Protein AF-A0A5B0I1W5-F1 (afdb_monomer)

Secondary structure (DSSP, 8-state):
---SHHHHHHHHHHHHHHHHHHHHHSPPSP---PPPHHHHHHTT---PBPPPPPPPPSS--SSHHHHHHHHHHHHH-B-TT-TTBEE-TTGGGSPTTSGGGG-EE-SSPPPTT-EEEEEEEEEEEEEEEGGGTEEEEEEEEEEEEE-TTSPPEEEEEEEEEEEEPPTT--

Sequence (170 aa):
MRRSLPLLVLAAVLAVPLALLVPALLPGPPSQAVLTSADRDALGDPGPVRGPEPAVPATRPSSPGAVARAYLVAAHGAGPGAAGDTTLDGTPYALPGSPAAAGAPVLDPPPPGSGRTAEVEDLDESATDWARGRTALVATVRTTTAGPGTAPEVRRWRTRVVLQLDEAGH

Radius of gyration: 24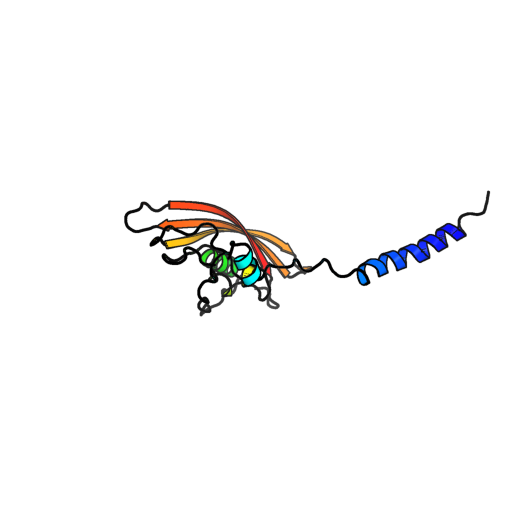.24 Å; Cα contacts (8 Å, |Δi|>4): 262; chains: 1; bounding box: 83×30×48 Å

Solvent-accessible surface area (backbone atoms only — not comparable to full-atom values): 9908 Å² total; per-residue (Å²): 143,87,89,60,66,72,63,53,53,53,51,51,66,51,48,54,57,48,66,64,45,49,71,76,72,47,78,69,80,75,73,77,82,73,77,47,63,67,56,22,47,74,70,74,52,58,69,66,44,83,43,69,85,54,80,76,70,94,66,78,63,80,39,56,71,49,40,53,46,52,28,52,27,34,60,56,34,39,58,38,76,42,59,63,22,23,44,31,55,22,24,83,68,33,58,86,89,38,75,55,41,75,32,46,71,51,87,76,53,53,58,86,64,10,31,27,45,40,43,70,81,42,80,43,85,74,49,73,42,74,95,76,34,32,41,32,33,39,32,34,38,38,35,42,36,40,37,86,98,49,81,69,46,76,48,76,50,77,50,76,48,75,46,70,40,48,100,86,68,59

Foldseek 3Di:
DDDDVVVVVVVVVVVVVVVVCVVVPPDPDPPPPDQDCVSCVVVVRSAAAEDDAADQDPDDDPDPQVLVFQLQQQLFWDALPCPRYFRQRNLNSDDPPDPVVVTGRPPDHAHRQKTKTKGFPDKDFDDADVVQQKTKIKTWMWMWIDHPPDDIDIDIDIDMDMDRQDPVSD

Mean predicted aligned error: 13.19 Å

pLDDT: mean 78.11, std 14.86, range [47.31, 97.75]

Nearest PDB structures (foldseek):
  8rjw-assembly1_E  TM=5.187E-01  e=1.044E-01  Homo sapiens
  8rjw-assembly1_G  TM=5.287E-01  e=1.348E-01  Homo sapiens
  5xbp-assembly1_I  TM=7.388E-01  e=9.739E-01  Diaphorobacter sp. DS2
  8rj3-assembly1_D  TM=5.059E-01  e=7.121E-02  Homo sapiens
  8rj3-assembly1_H  TM=5.227E-01  e=1.531E-01  Homo sapiens

Structure (mmCIF, N/CA/C/O backbone):
data_AF-A0A5B0I1W5-F1
#
_entry.id   AF-A0A5B0I1W5-F1
#
loop_
_atom_site.group_PDB
_atom_site.id
_atom_site.type_symbol
_atom_site.label_atom_id
_atom_site.label_alt_id
_atom_site.label_comp_id
_atom_site.label_asym_id
_atom_site.label_entity_id
_atom_site.label_seq_id
_atom_site.pdbx_PDB_ins_code
_atom_site.Cartn_x
_atom_site.Cartn_y
_atom_site.Cartn_z
_atom_site.occupancy
_atom_site.B_iso_or_equiv
_atom_site.auth_seq_id
_atom_site.auth_comp_id
_atom_site.auth_asym_id
_atom_site.auth_atom_id
_atom_site.pdbx_PDB_model_num
ATOM 1 N N . MET A 1 1 ? 66.882 16.357 -23.243 1.00 47.59 1 MET A N 1
ATOM 2 C CA . MET A 1 1 ? 65.648 16.064 -22.476 1.00 47.59 1 MET A CA 1
ATOM 3 C C . MET A 1 1 ? 64.848 14.975 -23.188 1.00 47.59 1 MET A C 1
ATOM 5 O O . MET A 1 1 ? 63.980 15.283 -23.989 1.00 47.59 1 MET A O 1
ATOM 9 N N . ARG A 1 2 ? 65.189 13.697 -22.995 1.00 52.31 2 ARG A N 1
ATOM 10 C CA . ARG A 1 2 ? 64.449 12.555 -23.567 1.00 52.31 2 ARG A CA 1
ATOM 11 C C . ARG A 1 2 ? 64.697 11.336 -22.684 1.00 52.31 2 ARG A C 1
ATOM 13 O O . ARG A 1 2 ? 65.737 10.714 -22.838 1.00 52.31 2 ARG A O 1
ATOM 20 N N . ARG A 1 3 ? 63.805 11.054 -21.730 1.00 51.09 3 ARG A N 1
ATOM 21 C CA . ARG A 1 3 ? 63.687 9.779 -20.986 1.00 51.09 3 ARG A CA 1
ATOM 22 C C . ARG A 1 3 ? 62.552 9.928 -19.968 1.00 51.09 3 ARG A C 1
ATOM 24 O O . ARG A 1 3 ? 62.792 10.325 -18.839 1.00 51.09 3 ARG A O 1
ATOM 31 N N . SER A 1 4 ? 61.318 9.673 -20.393 1.00 53.50 4 SER A N 1
ATOM 32 C CA . SER A 1 4 ? 60.166 9.572 -19.470 1.00 53.50 4 SER A CA 1
ATOM 33 C C . SER A 1 4 ? 58.880 9.064 -20.131 1.00 53.50 4 SER A C 1
ATOM 35 O O . SER A 1 4 ? 57.977 8.632 -19.428 1.00 53.50 4 SER A O 1
ATOM 37 N N . LEU A 1 5 ? 58.794 9.031 -21.465 1.00 50.34 5 LEU A N 1
ATOM 38 C CA . LEU A 1 5 ? 57.640 8.452 -22.165 1.00 50.34 5 LEU A CA 1
ATOM 39 C C . LEU A 1 5 ? 57.435 6.931 -21.973 1.00 50.34 5 LEU A C 1
ATOM 41 O O . LEU A 1 5 ? 56.295 6.544 -21.735 1.00 50.34 5 LEU A O 1
ATOM 45 N N . PRO A 1 6 ? 58.457 6.048 -22.019 1.00 52.56 6 PRO A N 1
ATOM 46 C CA . PRO A 1 6 ? 58.195 4.604 -21.953 1.00 52.56 6 PRO A CA 1
ATOM 47 C C . PRO A 1 6 ? 57.754 4.137 -20.555 1.00 52.56 6 PRO A C 1
ATOM 49 O O . PRO A 1 6 ? 56.996 3.181 -20.437 1.00 52.56 6 PRO A O 1
ATOM 52 N N . LEU A 1 7 ? 58.177 4.841 -19.500 1.00 51.69 7 LEU A N 1
ATOM 53 C CA . LEU A 1 7 ? 57.819 4.540 -18.108 1.00 51.69 7 LEU A CA 1
ATOM 54 C C . LEU A 1 7 ? 56.365 4.917 -17.786 1.00 51.69 7 LEU A C 1
ATOM 56 O O . LEU A 1 7 ? 55.685 4.173 -17.086 1.00 51.69 7 LEU A O 1
ATOM 60 N N . LEU A 1 8 ? 55.869 6.029 -18.342 1.00 52.81 8 LEU A N 1
ATOM 61 C CA . LEU A 1 8 ? 54.473 6.449 -18.176 1.00 52.81 8 LEU A CA 1
ATOM 62 C C . LEU A 1 8 ? 53.496 5.534 -18.923 1.00 52.81 8 LEU A C 1
ATOM 64 O O . LEU A 1 8 ? 52.436 5.216 -18.392 1.00 52.81 8 LEU A O 1
ATOM 68 N N . VAL A 1 9 ? 53.865 5.064 -20.120 1.00 56.75 9 VAL A N 1
ATOM 69 C CA . VAL A 1 9 ? 53.033 4.121 -20.885 1.00 56.75 9 VAL A CA 1
ATOM 70 C C . VAL A 1 9 ? 52.951 2.770 -20.171 1.00 56.75 9 VAL A C 1
ATOM 72 O O . VAL A 1 9 ? 51.861 2.223 -20.042 1.00 56.75 9 VAL A O 1
ATOM 75 N N . LEU A 1 10 ? 54.063 2.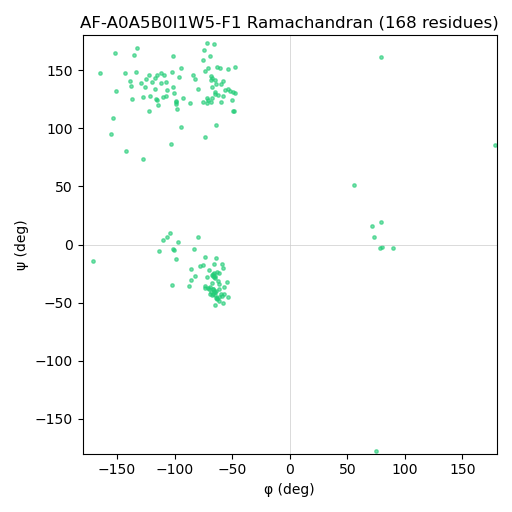263 -19.629 1.00 54.22 10 LEU A N 1
ATOM 76 C CA . LEU A 1 10 ? 54.066 1.009 -18.869 1.00 54.22 10 LEU A CA 1
ATOM 77 C C . LEU A 1 10 ? 53.237 1.112 -17.573 1.00 54.22 10 LEU A C 1
ATOM 79 O O . LEU A 1 10 ? 52.484 0.196 -17.252 1.00 54.22 10 LEU A O 1
ATOM 83 N N . ALA A 1 11 ? 53.327 2.242 -16.859 1.00 56.09 11 ALA A N 1
ATOM 84 C CA . ALA A 1 11 ? 52.529 2.493 -15.660 1.00 56.09 11 ALA A CA 1
ATOM 85 C C . ALA A 1 11 ? 51.023 2.574 -15.970 1.00 56.09 11 ALA A C 1
ATOM 87 O O . ALA A 1 11 ? 50.218 2.008 -15.235 1.00 56.09 11 ALA A O 1
ATOM 88 N N . ALA A 1 12 ? 50.637 3.208 -17.082 1.00 55.72 12 ALA A N 1
ATOM 89 C CA . ALA A 1 12 ? 49.242 3.274 -17.516 1.00 55.72 12 ALA A CA 1
ATOM 90 C C . ALA A 1 12 ? 48.698 1.900 -17.956 1.00 55.72 12 ALA A C 1
ATOM 92 O O . ALA A 1 12 ? 47.580 1.539 -17.593 1.00 55.72 12 ALA A O 1
ATOM 93 N N . VAL A 1 13 ? 49.500 1.105 -18.676 1.00 59.28 13 VAL A N 1
ATOM 94 C CA . VAL A 1 13 ? 49.119 -0.242 -19.142 1.00 59.28 13 VAL A CA 1
ATOM 95 C C . VAL A 1 13 ? 48.966 -1.236 -17.989 1.00 59.28 13 VAL A C 1
ATOM 97 O O . VAL A 1 13 ? 48.183 -2.166 -18.120 1.00 59.28 13 VAL A O 1
ATOM 100 N N . LEU A 1 14 ? 49.649 -1.042 -16.855 1.00 55.44 14 LEU A N 1
ATOM 101 C CA . LEU A 1 14 ? 49.465 -1.855 -15.644 1.00 55.44 14 LEU A CA 1
ATOM 102 C C . LEU A 1 14 ? 48.353 -1.327 -14.726 1.00 55.44 14 LEU A C 1
ATOM 104 O O . LEU A 1 14 ? 47.622 -2.121 -14.139 1.00 55.44 14 LEU A O 1
ATOM 108 N N . ALA A 1 15 ? 48.181 -0.006 -14.619 1.00 58.00 15 ALA A N 1
ATOM 109 C CA . ALA A 1 15 ? 47.175 0.593 -13.742 1.00 58.00 15 ALA A CA 1
ATOM 110 C C . ALA A 1 15 ? 45.737 0.349 -14.224 1.00 58.00 15 ALA A C 1
ATOM 112 O O . ALA A 1 15 ? 44.858 0.117 -13.401 1.00 58.00 15 ALA A O 1
ATOM 113 N N . VAL A 1 16 ? 45.491 0.357 -15.538 1.00 57.75 16 VAL A N 1
ATOM 114 C CA . VAL A 1 16 ? 44.155 0.122 -16.116 1.00 57.75 16 VAL A CA 1
ATOM 115 C C . VAL A 1 16 ? 43.630 -1.301 -15.859 1.00 57.75 16 VAL A C 1
ATOM 117 O O . VAL A 1 16 ? 42.529 -1.421 -15.324 1.00 57.75 16 VAL A O 1
ATOM 120 N N . PRO A 1 17 ? 44.367 -2.391 -16.156 1.00 52.84 17 PRO A N 1
ATOM 121 C CA . PRO A 1 17 ? 43.898 -3.740 -15.852 1.00 52.84 17 PRO A CA 1
ATOM 122 C C . PRO A 1 17 ? 43.822 -3.994 -14.345 1.00 52.84 17 PRO A C 1
ATOM 124 O O . PRO A 1 17 ? 42.901 -4.677 -13.913 1.00 52.84 17 PRO A O 1
ATOM 127 N N . LEU A 1 18 ? 44.711 -3.407 -13.530 1.00 52.12 18 LEU A N 1
ATOM 128 C CA . LEU A 1 18 ? 44.641 -3.538 -12.072 1.00 52.12 18 LEU A CA 1
ATOM 129 C C . LEU A 1 18 ? 43.408 -2.816 -11.499 1.00 52.12 18 LEU A C 1
ATOM 131 O O . LEU A 1 18 ? 42.686 -3.396 -10.696 1.00 52.12 18 LEU A O 1
ATOM 135 N N . ALA A 1 19 ? 43.101 -1.602 -11.964 1.00 58.66 19 ALA A N 1
ATOM 136 C CA . ALA A 1 19 ? 41.896 -0.866 -11.573 1.00 58.66 19 ALA A CA 1
ATOM 137 C C . ALA A 1 19 ? 40.597 -1.550 -12.036 1.00 58.66 19 ALA A C 1
ATOM 139 O O . ALA A 1 19 ? 39.566 -1.390 -11.388 1.00 58.66 19 ALA A O 1
ATOM 140 N N . LEU A 1 20 ? 40.645 -2.332 -13.120 1.00 57.94 20 LEU A N 1
ATOM 141 C CA . LEU A 1 20 ? 39.520 -3.144 -13.598 1.00 57.94 20 LEU A CA 1
ATOM 142 C C . LEU A 1 20 ? 39.382 -4.487 -12.857 1.00 57.94 20 LEU A C 1
ATOM 144 O O . LEU A 1 20 ? 38.272 -5.001 -12.751 1.00 57.94 20 LEU A O 1
ATOM 148 N N . LEU A 1 21 ? 40.472 -5.046 -12.320 1.00 52.25 21 LEU A N 1
ATOM 149 C CA . LEU A 1 21 ? 40.473 -6.304 -11.555 1.00 52.25 21 LEU A CA 1
ATOM 150 C C . LEU A 1 21 ? 40.164 -6.114 -10.063 1.00 52.25 21 LEU A C 1
ATOM 152 O O . LEU A 1 21 ? 39.576 -7.000 -9.446 1.00 52.25 21 LEU A O 1
ATOM 156 N N . VAL A 1 22 ? 40.520 -4.968 -9.478 1.00 53.50 22 VAL A N 1
ATOM 157 C CA . VAL A 1 22 ? 40.290 -4.668 -8.052 1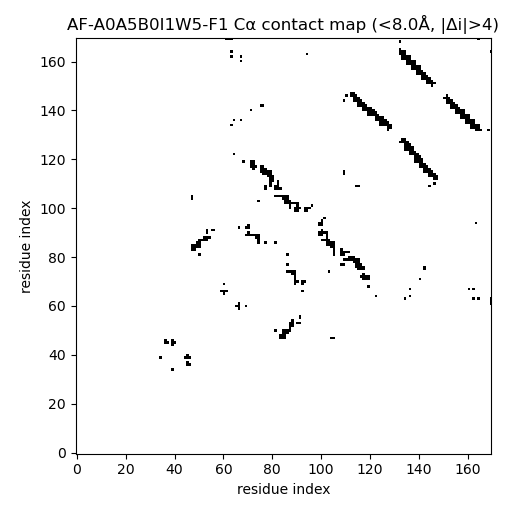.00 53.50 22 VAL A CA 1
ATOM 158 C C . VAL A 1 22 ? 38.807 -4.764 -7.637 1.00 53.50 22 VAL A C 1
ATOM 160 O O . VAL A 1 22 ? 38.546 -5.383 -6.608 1.00 53.50 22 VAL A O 1
ATOM 163 N N . PRO A 1 23 ? 37.812 -4.276 -8.408 1.00 54.34 23 PRO A N 1
ATOM 164 C CA . PRO A 1 23 ? 36.397 -4.423 -8.053 1.00 54.34 23 PRO A CA 1
ATOM 165 C C . PRO A 1 23 ? 35.901 -5.875 -8.062 1.00 54.34 23 PRO A C 1
ATOM 167 O O . PRO A 1 23 ? 34.929 -6.178 -7.382 1.00 54.34 23 PRO A O 1
ATOM 170 N N . ALA A 1 24 ? 36.551 -6.764 -8.823 1.00 56.00 24 ALA A N 1
ATOM 171 C CA . ALA A 1 24 ? 36.159 -8.169 -8.951 1.00 56.00 24 ALA A CA 1
ATOM 172 C C . ALA A 1 24 ? 36.740 -9.065 -7.840 1.00 56.00 24 ALA A C 1
ATOM 174 O O . ALA A 1 24 ? 36.203 -10.141 -7.585 1.00 56.00 24 ALA A O 1
ATOM 175 N N . LEU A 1 25 ? 37.826 -8.633 -7.183 1.00 55.12 25 LEU A N 1
ATOM 176 C CA . LEU A 1 25 ? 38.429 -9.322 -6.032 1.00 55.12 25 LEU A CA 1
ATOM 177 C C . LEU A 1 25 ? 38.019 -8.725 -4.682 1.00 55.12 25 LEU A C 1
ATOM 179 O O . LEU A 1 25 ? 38.277 -9.334 -3.643 1.00 55.12 25 LEU A O 1
ATOM 183 N N . LEU A 1 26 ? 37.405 -7.540 -4.676 1.00 55.59 26 LEU A N 1
ATOM 184 C CA . LEU A 1 26 ? 36.840 -6.977 -3.461 1.00 55.59 26 LEU A CA 1
ATOM 185 C C . LEU A 1 26 ? 35.599 -7.798 -3.081 1.00 55.59 26 LEU A C 1
ATOM 187 O O . LEU A 1 26 ? 34.698 -7.941 -3.912 1.00 55.59 26 LEU A O 1
ATOM 191 N N . PRO A 1 27 ? 35.528 -8.348 -1.853 1.00 53.16 27 PRO A N 1
ATOM 192 C CA . PRO A 1 27 ? 34.288 -8.927 -1.364 1.00 53.16 27 PRO A CA 1
ATOM 193 C C . PRO A 1 27 ? 33.188 -7.881 -1.541 1.00 53.16 27 PRO A C 1
ATOM 195 O O . PRO 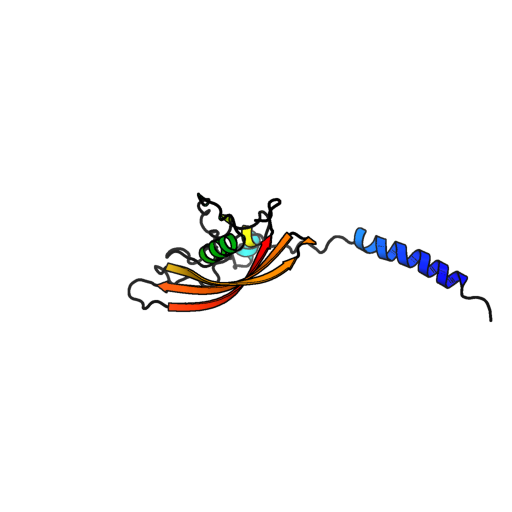A 1 27 ? 33.396 -6.703 -1.233 1.00 53.16 27 PRO A O 1
ATOM 198 N N . GLY A 1 28 ? 32.053 -8.308 -2.104 1.00 50.47 28 GLY A N 1
ATOM 199 C CA . GLY A 1 28 ? 30.896 -7.438 -2.288 1.00 50.47 28 GLY A CA 1
ATOM 200 C C . GLY A 1 28 ? 30.590 -6.677 -0.994 1.00 50.47 28 GLY A C 1
ATOM 201 O O . GLY A 1 28 ? 30.935 -7.172 0.087 1.00 50.47 28 GLY A O 1
ATOM 202 N N . PRO A 1 29 ? 29.984 -5.475 -1.080 1.00 52.72 29 PRO A N 1
ATOM 203 C CA . PRO A 1 29 ? 29.642 -4.706 0.111 1.00 52.72 29 PRO A CA 1
ATOM 204 C C . PRO A 1 29 ? 28.951 -5.652 1.094 1.00 52.72 29 PRO A C 1
ATOM 206 O O . PRO A 1 29 ? 28.085 -6.415 0.649 1.00 52.72 29 PRO A O 1
ATOM 209 N N . PRO A 1 30 ? 29.376 -5.681 2.372 1.00 47.31 30 PRO A N 1
ATOM 210 C CA . PRO A 1 30 ? 28.850 -6.644 3.322 1.00 47.31 30 PRO A CA 1
ATOM 211 C C . PRO A 1 30 ? 27.331 -6.569 3.244 1.00 47.31 30 PRO A C 1
ATOM 213 O O . PRO A 1 30 ? 26.766 -5.477 3.357 1.00 47.31 30 PRO A O 1
ATOM 216 N N . SER A 1 31 ? 26.680 -7.707 2.979 1.00 52.22 31 SER A N 1
ATOM 217 C CA . SER A 1 31 ? 25.232 -7.816 3.122 1.00 52.22 31 SER A CA 1
ATOM 218 C C . SER A 1 31 ? 24.922 -7.234 4.488 1.00 52.22 31 SER A C 1
ATOM 220 O O . SER A 1 31 ? 25.457 -7.750 5.473 1.00 52.22 31 SER A O 1
ATOM 222 N N . GLN A 1 32 ? 24.192 -6.114 4.544 1.00 48.56 32 GLN A N 1
ATOM 223 C CA . GLN A 1 32 ? 23.871 -5.484 5.819 1.00 48.56 32 GLN A CA 1
ATOM 224 C C . GLN A 1 32 ? 23.326 -6.586 6.719 1.00 48.56 32 GLN A C 1
ATOM 226 O O . GLN A 1 32 ? 22.331 -7.219 6.369 1.00 48.56 32 GLN A O 1
ATOM 231 N N . ALA A 1 33 ? 24.053 -6.897 7.793 1.00 50.28 33 ALA A N 1
ATOM 232 C CA . ALA A 1 33 ? 23.666 -7.957 8.700 1.00 50.28 33 ALA A CA 1
ATOM 233 C C . ALA A 1 33 ? 22.343 -7.520 9.328 1.00 50.28 33 ALA A C 1
ATOM 235 O O . ALA A 1 33 ? 22.305 -6.609 10.153 1.00 50.28 33 ALA A O 1
ATOM 236 N N . VAL A 1 34 ? 21.247 -8.100 8.847 1.00 65.50 34 VAL A N 1
ATOM 237 C CA . VAL A 1 34 ? 19.926 -7.875 9.418 1.00 65.50 34 VAL A CA 1
ATOM 238 C C . VAL A 1 34 ? 19.888 -8.681 10.707 1.00 65.50 34 VAL A C 1
ATOM 240 O O . VAL A 1 34 ? 20.132 -9.887 10.681 1.00 65.50 34 VAL A O 1
ATOM 243 N N . LEU A 1 35 ? 19.623 -8.009 11.827 1.00 73.12 35 LEU A N 1
ATOM 244 C CA . LEU A 1 35 ? 19.472 -8.664 13.124 1.00 73.12 35 LEU A CA 1
ATOM 245 C C . LEU A 1 35 ? 18.386 -9.738 13.032 1.00 73.12 35 LEU A C 1
ATOM 247 O O . LEU A 1 35 ? 17.297 -9.487 12.501 1.00 73.12 35 LEU A O 1
ATOM 251 N N . THR A 1 36 ? 18.676 -10.930 13.548 1.00 72.88 36 THR A N 1
ATOM 252 C CA . THR A 1 36 ? 17.656 -11.972 13.664 1.00 72.88 36 THR A CA 1
ATOM 253 C C 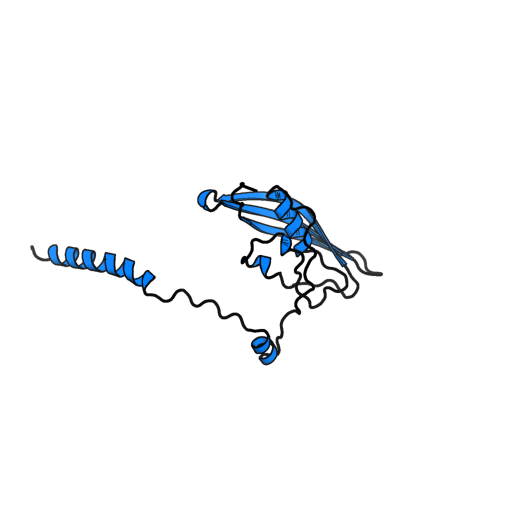. THR A 1 36 ? 16.633 -11.580 14.732 1.00 72.88 36 THR A C 1
ATOM 255 O O . THR A 1 36 ? 16.899 -10.722 15.576 1.00 72.88 36 THR A O 1
ATOM 258 N N . SER A 1 37 ? 15.455 -12.212 14.739 1.00 68.06 37 SER A N 1
ATOM 259 C CA . SER A 1 37 ? 14.483 -11.995 15.820 1.00 68.06 37 SER A CA 1
ATOM 260 C C . SER A 1 37 ? 15.077 -12.311 17.197 1.00 68.06 37 SER A C 1
ATOM 262 O O . SER A 1 37 ? 14.837 -11.566 18.133 1.00 68.06 37 SER A O 1
ATOM 264 N N . ALA A 1 38 ? 15.927 -13.338 17.302 1.00 73.25 38 ALA A N 1
ATOM 265 C CA . ALA A 1 38 ? 16.606 -13.675 18.552 1.00 73.25 38 ALA A CA 1
ATOM 266 C C . ALA A 1 38 ? 17.609 -12.592 18.994 1.00 73.25 38 ALA A C 1
ATOM 268 O O . ALA A 1 38 ? 17.693 -12.290 20.182 1.00 73.25 38 ALA A O 1
ATOM 269 N N . ASP A 1 39 ? 18.339 -11.978 18.056 1.00 80.56 39 ASP A N 1
ATOM 270 C CA . ASP A 1 39 ? 19.250 -10.865 18.370 1.00 80.56 39 ASP A CA 1
ATOM 271 C C . ASP A 1 39 ? 18.474 -9.626 18.832 1.00 80.56 39 ASP A C 1
ATOM 273 O O . ASP A 1 39 ? 18.884 -8.935 19.760 1.00 80.56 39 ASP A O 1
ATOM 277 N N . ARG A 1 40 ? 17.325 -9.365 18.206 1.00 76.19 40 ARG A N 1
ATOM 278 C CA . ARG A 1 40 ? 16.393 -8.296 18.584 1.00 76.19 40 ARG A CA 1
ATOM 279 C C . ARG A 1 40 ? 15.798 -8.507 19.976 1.00 76.19 40 ARG A C 1
ATOM 281 O O . ARG A 1 40 ? 15.833 -7.595 20.801 1.00 76.19 40 ARG A O 1
ATOM 288 N N . ASP A 1 41 ? 15.354 -9.725 20.269 1.00 81.06 41 ASP A N 1
ATOM 289 C CA . ASP A 1 41 ? 14.866 -10.117 21.593 1.00 81.06 41 ASP A CA 1
ATOM 290 C C . ASP A 1 41 ? 15.961 -9.947 22.658 1.00 81.06 41 ASP A C 1
ATOM 292 O O . ASP A 1 41 ? 15.708 -9.406 23.735 1.00 81.06 41 ASP A O 1
ATOM 296 N N . ALA A 1 42 ? 17.201 -10.342 22.347 1.00 84.25 42 ALA A N 1
ATOM 297 C CA . ALA A 1 42 ? 18.350 -10.189 23.240 1.00 84.25 42 ALA A CA 1
ATOM 298 C C . ALA A 1 42 ? 18.723 -8.717 23.504 1.00 84.25 42 ALA A C 1
ATOM 300 O O . ALA A 1 42 ? 19.249 -8.398 24.571 1.00 84.25 42 ALA A O 1
ATOM 301 N N . LEU A 1 43 ? 18.432 -7.820 22.558 1.00 85.06 43 LEU A N 1
ATOM 302 C CA . LEU A 1 43 ? 18.590 -6.370 22.704 1.00 85.06 43 LEU A CA 1
ATOM 303 C C . LEU A 1 43 ? 17.403 -5.703 23.422 1.00 85.06 43 LEU A C 1
ATOM 305 O O . LEU A 1 43 ? 17.457 -4.502 23.688 1.00 85.06 43 LEU A O 1
ATOM 309 N N . GLY A 1 44 ? 16.348 -6.457 23.755 1.00 80.75 44 GLY A N 1
ATOM 310 C CA . GLY A 1 44 ? 15.123 -5.922 24.350 1.00 80.75 44 GLY A CA 1
ATOM 311 C C . GLY A 1 44 ? 14.264 -5.110 23.376 1.00 80.75 44 GLY A C 1
ATOM 312 O O . GLY A 1 44 ? 13.376 -4.382 23.818 1.00 80.75 44 GLY A O 1
ATOM 313 N N . ASP A 1 45 ? 14.517 -5.231 22.072 1.00 75.44 45 ASP A N 1
ATOM 314 C CA . ASP A 1 45 ? 13.767 -4.578 20.999 1.00 75.44 45 ASP A CA 1
ATOM 315 C C . ASP A 1 45 ? 13.321 -5.637 19.977 1.00 75.44 45 ASP A C 1
ATOM 317 O O . ASP A 1 45 ? 13.905 -5.735 18.895 1.00 75.44 45 ASP A O 1
ATOM 321 N N . PRO A 1 46 ? 12.315 -6.471 20.320 1.00 71.31 46 PRO A N 1
ATOM 322 C CA . PRO A 1 46 ? 11.875 -7.603 19.494 1.00 71.31 46 PRO A CA 1
ATOM 323 C C . PRO A 1 46 ? 11.427 -7.185 18.078 1.00 71.31 46 PRO A C 1
ATOM 325 O O . PRO A 1 46 ? 11.432 -7.995 17.142 1.00 71.31 46 PRO A O 1
ATOM 328 N N . GLY A 1 47 ? 11.095 -5.903 17.891 1.00 72.12 47 GLY A N 1
ATOM 329 C CA . GLY A 1 47 ? 10.459 -5.376 16.693 1.00 72.12 47 GLY A CA 1
ATOM 330 C C . GLY A 1 47 ? 8.967 -5.735 16.610 1.00 72.12 47 GLY A C 1
ATOM 331 O O . GLY A 1 47 ? 8.409 -6.341 17.526 1.00 72.12 47 GLY A O 1
ATOM 332 N N . PRO A 1 48 ? 8.290 -5.338 15.519 1.00 72.56 48 PRO A N 1
ATOM 333 C CA . PRO A 1 48 ? 6.882 -5.658 15.309 1.00 72.56 48 PRO A CA 1
ATOM 334 C C . PRO A 1 48 ? 6.670 -7.158 15.072 1.00 72.56 48 PRO A C 1
ATOM 336 O O . PRO A 1 48 ? 7.483 -7.824 14.421 1.00 72.56 48 PRO A O 1
ATOM 339 N N . VAL A 1 49 ? 5.543 -7.675 15.563 1.00 77.31 49 VAL A N 1
ATOM 340 C CA . VAL A 1 49 ? 5.113 -9.060 15.338 1.00 77.31 49 VAL A CA 1
ATOM 341 C C . VAL A 1 49 ? 4.740 -9.227 13.865 1.00 77.31 49 VAL A C 1
ATOM 343 O O . VAL A 1 49 ? 4.176 -8.330 13.245 1.00 77.31 49 VAL A O 1
ATOM 346 N N . ARG A 1 50 ? 5.074 -10.366 13.253 1.00 79.88 50 ARG A N 1
ATOM 347 C CA . ARG A 1 50 ? 4.676 -10.618 11.863 1.00 79.88 50 ARG A CA 1
ATOM 348 C C . ARG A 1 50 ? 3.155 -10.787 11.792 1.00 79.88 50 ARG A C 1
ATOM 350 O O . ARG A 1 50 ? 2.628 -11.698 12.426 1.00 79.88 50 ARG A O 1
ATOM 357 N N . GLY A 1 51 ? 2.484 -9.960 10.991 1.00 76.88 51 GLY A N 1
ATOM 358 C CA . GLY A 1 51 ? 1.046 -10.079 10.747 1.00 76.88 51 GLY A CA 1
ATOM 359 C C . GLY A 1 51 ? 0.652 -11.366 10.000 1.00 76.88 51 GLY A C 1
ATOM 360 O O . GLY A 1 51 ? 1.519 -12.119 9.537 1.00 76.88 51 GLY A O 1
ATOM 361 N N . PRO A 1 52 ? -0.658 -11.642 9.872 1.00 81.94 52 PRO A N 1
ATOM 362 C CA . PRO A 1 52 ? -1.159 -12.818 9.168 1.00 81.94 52 PRO A CA 1
ATOM 363 C C . PRO A 1 52 ? -0.789 -12.793 7.681 1.00 81.94 52 PRO A C 1
ATOM 365 O O . PRO A 1 52 ? -0.640 -11.731 7.078 1.00 81.94 52 PRO A O 1
ATOM 368 N N . GLU A 1 53 ? -0.670 -13.978 7.079 1.00 83.56 53 GLU A N 1
ATOM 369 C CA . GLU A 1 53 ? -0.451 -14.086 5.637 1.00 83.56 53 GLU A CA 1
ATOM 370 C C . GLU A 1 53 ? -1.677 -13.536 4.886 1.00 83.56 53 GLU A C 1
ATOM 372 O O . GLU A 1 53 ? -2.807 -13.937 5.194 1.00 83.56 53 GLU A O 1
ATOM 377 N N . PRO A 1 54 ? -1.490 -12.626 3.917 1.00 84.06 54 PRO A N 1
ATOM 378 C CA . PRO A 1 54 ? -2.595 -12.017 3.201 1.00 84.06 54 PRO A CA 1
ATOM 379 C C . PRO A 1 54 ? -3.254 -13.026 2.263 1.00 84.06 54 PRO A C 1
ATOM 381 O O . PRO A 1 54 ? -2.620 -13.935 1.720 1.00 84.06 54 PRO A O 1
ATOM 384 N N . ALA A 1 55 ? -4.544 -12.829 2.010 1.00 84.00 55 ALA A N 1
ATOM 385 C CA . ALA A 1 55 ? -5.223 -13.574 0.963 1.00 84.00 55 ALA A CA 1
ATOM 386 C C . ALA A 1 55 ? -4.621 -13.226 -0.406 1.00 84.00 55 ALA A C 1
ATOM 388 O O . ALA A 1 55 ? -4.380 -12.059 -0.722 1.00 84.00 55 ALA A O 1
ATOM 389 N N . VAL A 1 56 ? -4.428 -14.240 -1.251 1.00 81.06 56 VAL A N 1
ATOM 390 C CA . VAL A 1 56 ? -4.011 -14.013 -2.636 1.00 81.06 56 VAL A CA 1
ATOM 391 C C . VAL A 1 56 ? -5.162 -13.326 -3.385 1.00 81.06 56 VAL A C 1
ATOM 393 O O . VAL A 1 56 ? -6.279 -13.854 -3.380 1.00 81.06 56 VAL A O 1
ATOM 396 N N . PRO A 1 57 ? -4.929 -12.176 -4.045 1.00 78.94 57 PRO A N 1
ATOM 397 C CA . PRO A 1 57 ? -5.955 -11.507 -4.831 1.00 78.94 57 PRO A CA 1
ATOM 398 C C . PRO A 1 57 ? -6.498 -12.436 -5.921 1.00 78.94 57 PRO A C 1
ATOM 400 O O . PRO A 1 57 ? -5.735 -12.976 -6.722 1.00 78.94 57 PRO A O 1
ATOM 403 N N . ALA A 1 58 ? -7.824 -12.584 -5.984 1.00 79.81 58 ALA A N 1
ATOM 404 C CA . ALA A 1 58 ? -8.489 -13.416 -6.993 1.00 79.81 58 ALA A CA 1
ATOM 405 C C . ALA A 1 58 ? -8.268 -12.903 -8.427 1.00 79.81 58 ALA A C 1
ATOM 407 O O . ALA A 1 58 ? -8.375 -13.652 -9.396 1.00 79.81 58 ALA A O 1
ATOM 408 N N . THR A 1 59 ? -7.964 -11.615 -8.575 1.00 79.75 59 THR A N 1
ATOM 409 C CA . THR A 1 59 ? -7.640 -10.988 -9.854 1.00 79.75 59 THR A CA 1
ATOM 410 C C . THR A 1 59 ? -6.448 -10.073 -9.651 1.00 79.75 59 THR A C 1
ATOM 412 O O . THR A 1 59 ? -6.483 -9.189 -8.794 1.00 79.75 59 THR A O 1
ATOM 415 N N . ARG A 1 60 ? -5.389 -10.274 -10.441 1.00 78.50 60 ARG A N 1
ATOM 416 C CA . ARG A 1 60 ? -4.297 -9.304 -10.496 1.00 78.50 60 ARG A CA 1
ATOM 417 C C . ARG A 1 60 ? -4.694 -8.137 -11.394 1.00 78.50 60 ARG A C 1
ATOM 419 O O . ARG A 1 60 ? -5.191 -8.377 -12.496 1.00 78.50 60 ARG A O 1
ATOM 426 N N . PRO A 1 61 ? -4.460 -6.893 -10.955 1.00 83.25 61 PRO A N 1
ATOM 427 C CA . PRO A 1 61 ? -4.574 -5.747 -11.837 1.00 83.25 61 PRO A CA 1
ATOM 428 C C . PRO A 1 61 ? -3.635 -5.902 -13.039 1.00 83.25 61 PRO A C 1
ATOM 430 O O . PRO A 1 61 ? -2.513 -6.376 -12.886 1.00 83.25 61 PRO A O 1
ATOM 433 N N . SER A 1 62 ? -4.100 -5.501 -14.221 1.00 80.94 62 SER A N 1
ATOM 434 C CA . SER A 1 62 ? -3.384 -5.687 -15.490 1.00 80.94 62 SER A CA 1
ATOM 435 C C . SER A 1 62 ? -2.726 -4.412 -16.018 1.00 80.94 62 SER A C 1
ATOM 437 O O . SER A 1 62 ? -2.339 -4.367 -17.178 1.00 80.94 62 SER A O 1
ATOM 439 N N . SER A 1 63 ? -2.677 -3.337 -15.231 1.00 86.31 63 SER A N 1
ATOM 440 C CA . SER A 1 63 ? -1.992 -2.105 -15.625 1.00 86.31 63 SER A CA 1
ATOM 441 C C . SER A 1 63 ? -1.111 -1.589 -14.491 1.00 86.31 63 SER A C 1
ATOM 443 O O . SER A 1 63 ? -1.507 -1.723 -13.324 1.00 86.31 63 SER A O 1
ATOM 445 N N . PRO A 1 64 ? 0.016 -0.919 -14.804 1.00 84.81 64 PRO A N 1
ATOM 446 C CA . PRO A 1 64 ? 0.931 -0.408 -13.787 1.00 84.81 64 PRO A CA 1
ATOM 447 C C . PRO A 1 64 ? 0.212 0.477 -12.761 1.00 84.81 64 PRO A C 1
ATOM 449 O O . PRO A 1 64 ? 0.340 0.306 -11.549 1.00 84.81 64 PRO A O 1
ATOM 452 N N . GLY A 1 65 ? -0.644 1.386 -13.238 1.00 90.12 65 GLY A N 1
ATOM 453 C CA . GLY A 1 65 ? -1.418 2.270 -12.368 1.00 90.12 65 GLY A CA 1
ATOM 454 C C . GLY A 1 65 ? -2.366 1.515 -11.431 1.00 90.12 65 GLY A C 1
ATOM 455 O O . GLY A 1 65 ? -2.510 1.885 -10.266 1.00 90.12 65 GLY A O 1
ATOM 456 N N . ALA A 1 66 ? -2.988 0.433 -11.900 1.00 91.25 66 ALA A N 1
ATOM 457 C CA . ALA A 1 66 ? -3.886 -0.365 -11.076 1.00 91.25 66 ALA A CA 1
ATOM 458 C C . ALA A 1 66 ? -3.124 -1.214 -10.041 1.00 91.25 66 ALA A C 1
ATOM 460 O O . ALA A 1 66 ? -3.582 -1.324 -8.903 1.00 91.25 66 ALA A O 1
ATOM 461 N N . VAL A 1 67 ? -1.938 -1.733 -10.385 1.00 90.31 67 VAL A N 1
ATOM 462 C CA . VAL A 1 67 ? -1.040 -2.415 -9.434 1.00 90.31 67 VAL A CA 1
ATOM 463 C C . VAL A 1 67 ? -0.570 -1.446 -8.350 1.00 90.31 67 VAL A C 1
ATOM 465 O O . VAL A 1 67 ? -0.679 -1.762 -7.166 1.00 90.31 67 VAL A O 1
ATOM 468 N N . ALA A 1 68 ? -0.132 -0.237 -8.721 1.00 91.88 68 ALA A N 1
ATOM 469 C CA . ALA A 1 68 ? 0.272 0.789 -7.757 1.00 91.88 68 ALA A CA 1
ATOM 470 C C . ALA A 1 68 ? -0.868 1.162 -6.799 1.00 91.88 68 ALA A C 1
ATOM 472 O O . ALA A 1 68 ? -0.647 1.255 -5.592 1.00 91.88 68 ALA A O 1
ATOM 473 N N . ARG A 1 69 ? -2.093 1.343 -7.314 1.00 94.19 69 ARG A N 1
ATOM 474 C CA . ARG A 1 69 ? -3.272 1.624 -6.479 1.00 94.19 69 ARG A CA 1
ATOM 475 C C . ARG A 1 69 ? -3.555 0.485 -5.508 1.00 94.19 69 ARG A C 1
ATOM 477 O O . ARG A 1 69 ? -3.715 0.744 -4.320 1.00 94.19 69 ARG A O 1
ATOM 484 N N . ALA A 1 70 ? -3.581 -0.753 -5.997 1.00 92.50 70 ALA A N 1
ATOM 485 C CA . ALA A 1 70 ? -3.852 -1.923 -5.168 1.00 92.50 70 ALA A CA 1
ATOM 486 C C . ALA A 1 70 ? -2.792 -2.100 -4.070 1.00 92.50 70 ALA A C 1
ATOM 488 O O . ALA A 1 70 ? -3.145 -2.263 -2.902 1.00 92.50 70 ALA A O 1
ATOM 489 N N . TYR A 1 71 ? -1.510 -1.963 -4.424 1.00 90.81 71 TYR A N 1
ATOM 490 C CA . TYR A 1 71 ? -0.404 -1.995 -3.472 1.00 90.81 71 TYR A CA 1
ATOM 491 C C . TYR A 1 71 ? -0.548 -0.915 -2.395 1.00 90.81 71 TYR A C 1
ATOM 493 O O . TYR A 1 71 ? -0.474 -1.228 -1.214 1.00 90.81 71 TYR A O 1
ATOM 501 N N . LEU A 1 72 ? -0.783 0.347 -2.776 1.00 92.12 72 LEU A N 1
ATOM 502 C CA . LEU A 1 72 ? -0.872 1.460 -1.824 1.00 92.12 72 LEU A CA 1
ATOM 503 C C . LEU A 1 72 ? -2.075 1.342 -0.887 1.00 92.12 72 LEU A C 1
ATOM 505 O O . LEU A 1 72 ? -1.950 1.632 0.300 1.00 92.12 72 LEU A O 1
ATOM 509 N N . VAL A 1 73 ? -3.228 0.911 -1.403 1.00 92.38 73 VAL A N 1
ATOM 510 C CA . VAL A 1 73 ? -4.419 0.680 -0.576 1.00 92.38 73 VAL A CA 1
ATOM 511 C C . VAL A 1 73 ? -4.153 -0.429 0.436 1.00 92.38 73 VAL A C 1
ATOM 513 O O . VAL A 1 73 ? -4.437 -0.254 1.61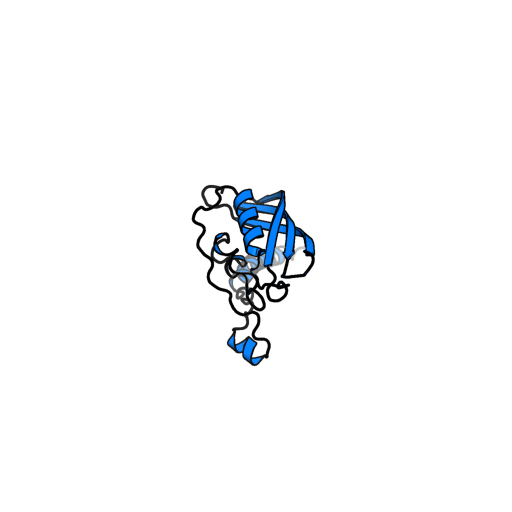8 1.00 92.38 73 VAL A O 1
ATOM 516 N N . ALA A 1 74 ? -3.565 -1.539 -0.005 1.00 89.75 74 ALA A N 1
ATOM 517 C CA . ALA A 1 74 ? -3.285 -2.672 0.863 1.00 89.75 74 ALA A CA 1
ATOM 518 C C . ALA A 1 74 ? -2.177 -2.362 1.888 1.00 89.75 74 ALA A C 1
ATOM 520 O O . ALA A 1 74 ? -2.329 -2.642 3.070 1.00 89.75 74 ALA A O 1
ATOM 521 N N . ALA A 1 75 ? -1.098 -1.696 1.471 1.00 88.00 75 ALA A N 1
ATOM 522 C CA . ALA A 1 75 ? 0.032 -1.355 2.335 1.00 88.00 75 ALA A CA 1
ATOM 523 C C . ALA A 1 75 ? -0.288 -0.278 3.389 1.00 88.00 75 ALA A C 1
ATOM 525 O O . ALA A 1 75 ? 0.428 -0.163 4.384 1.00 88.00 75 ALA A O 1
ATOM 526 N N . HIS A 1 76 ? -1.324 0.539 3.174 1.00 88.12 76 HIS A N 1
ATOM 527 C CA . HIS A 1 76 ? -1.705 1.621 4.093 1.00 88.12 76 HIS A CA 1
ATOM 528 C C . HIS A 1 76 ? -3.058 1.410 4.784 1.00 88.12 76 HIS A C 1
ATOM 530 O O . HIS A 1 76 ? -3.424 2.201 5.661 1.00 88.12 76 HIS A O 1
ATOM 536 N N . GLY A 1 77 ? -3.787 0.357 4.418 1.00 87.56 77 GLY A N 1
ATOM 537 C CA . GLY A 1 77 ? -4.926 -0.140 5.174 1.00 87.56 77 GLY A CA 1
ATOM 538 C C . GLY A 1 77 ? -4.471 -0.855 6.446 1.00 87.56 77 GLY A C 1
ATOM 539 O O . GLY A 1 77 ? -3.389 -1.434 6.500 1.00 87.56 77 GLY A O 1
ATOM 540 N N . ALA A 1 78 ? -5.294 -0.791 7.489 1.00 87.62 78 ALA A N 1
ATOM 541 C CA . ALA A 1 78 ? -5.064 -1.545 8.714 1.00 87.62 78 ALA A CA 1
ATOM 542 C C . ALA A 1 78 ? -6.394 -1.875 9.394 1.00 87.62 78 ALA A C 1
ATOM 544 O O . ALA A 1 78 ? -7.250 -1.006 9.575 1.00 87.62 78 ALA A O 1
ATOM 545 N N . GLY A 1 79 ? -6.572 -3.134 9.785 1.00 83.62 79 GLY A N 1
ATOM 546 C CA . GLY A 1 79 ? -7.723 -3.554 10.578 1.00 83.62 79 GLY A CA 1
ATOM 547 C C . GLY A 1 79 ? -7.630 -3.108 12.047 1.00 83.62 79 GLY A C 1
ATOM 548 O O . GLY A 1 79 ? -6.554 -2.743 12.519 1.00 83.62 79 GLY A O 1
ATOM 549 N N . PRO A 1 80 ? -8.733 -3.215 12.810 1.00 77.81 80 PRO A N 1
ATOM 550 C CA . PRO A 1 80 ? -8.797 -2.843 14.231 1.00 77.81 80 PRO A CA 1
ATOM 551 C C . PRO A 1 80 ? -7.909 -3.665 15.175 1.00 77.81 80 PRO A C 1
ATOM 553 O O . PRO A 1 80 ? -7.751 -3.288 16.337 1.00 77.81 80 PRO A O 1
ATOM 556 N N . GLY A 1 81 ? -7.344 -4.772 14.687 1.00 74.94 81 GLY A N 1
ATOM 557 C CA . GLY A 1 81 ? -6.404 -5.630 15.410 1.00 74.94 81 GLY A CA 1
ATOM 558 C C . GLY A 1 81 ? -4.950 -5.519 14.944 1.00 74.94 81 GLY A C 1
ATOM 559 O O . GLY A 1 81 ? -4.139 -6.294 15.415 1.00 74.94 81 GLY A O 1
ATOM 560 N N . ALA A 1 82 ? -4.608 -4.593 14.042 1.00 75.69 82 ALA A N 1
ATOM 561 C CA . ALA A 1 82 ? -3.268 -4.512 13.440 1.00 75.69 82 ALA A CA 1
ATOM 562 C C . ALA A 1 82 ? -2.204 -3.833 14.334 1.00 75.69 82 ALA A C 1
ATOM 564 O O . ALA A 1 82 ? -1.101 -3.528 13.878 1.00 75.69 82 ALA A O 1
ATOM 565 N N . ALA A 1 83 ? -2.540 -3.510 15.586 1.00 72.50 83 ALA A N 1
ATOM 566 C CA . ALA A 1 83 ? -1.636 -2.814 16.492 1.00 72.50 83 ALA A CA 1
ATOM 567 C C . ALA A 1 83 ? -0.504 -3.741 16.958 1.00 72.50 83 ALA A C 1
ATOM 569 O O . ALA A 1 83 ? -0.762 -4.768 17.575 1.00 72.50 83 ALA A O 1
ATOM 570 N N . GLY A 1 84 ? 0.745 -3.338 16.703 1.00 67.19 84 GLY A N 1
ATOM 571 C CA . GLY A 1 84 ? 1.938 -4.125 17.044 1.00 67.19 84 GLY A CA 1
ATOM 572 C C . GLY A 1 84 ? 2.393 -5.100 15.953 1.00 67.19 84 GLY A C 1
ATOM 573 O O . GLY A 1 84 ? 3.454 -5.707 16.108 1.00 67.19 84 GLY A O 1
ATOM 574 N N . ASP A 1 85 ? 1.652 -5.189 14.844 1.00 76.12 85 ASP A N 1
ATOM 575 C CA . ASP A 1 85 ? 1.930 -6.116 13.749 1.00 76.12 85 ASP A CA 1
ATOM 576 C C . ASP A 1 85 ? 2.629 -5.441 12.551 1.00 76.12 85 ASP A C 1
ATOM 578 O O . ASP A 1 85 ? 2.602 -4.221 12.361 1.00 76.12 85 ASP A O 1
ATOM 582 N N . THR A 1 86 ? 3.244 -6.246 11.686 1.00 74.75 86 THR A N 1
ATOM 583 C CA . THR A 1 86 ? 3.588 -5.859 10.313 1.00 74.75 86 THR A CA 1
ATOM 584 C C . THR A 1 86 ? 2.379 -6.034 9.395 1.00 74.75 86 THR A C 1
ATOM 586 O O . THR A 1 86 ? 1.642 -7.012 9.504 1.00 74.75 86 THR A O 1
ATOM 589 N N . THR A 1 87 ? 2.189 -5.121 8.438 1.00 80.62 87 THR A N 1
ATOM 590 C CA . THR A 1 87 ? 1.204 -5.314 7.368 1.00 80.62 87 THR A CA 1
ATOM 591 C C . THR A 1 87 ? 1.846 -6.085 6.224 1.00 80.62 87 THR A C 1
ATOM 593 O O . THR A 1 87 ? 2.866 -5.679 5.651 1.00 80.62 87 THR A O 1
ATOM 596 N N . LEU A 1 88 ? 1.248 -7.231 5.913 1.00 83.50 88 LEU A N 1
ATOM 597 C CA . LEU A 1 88 ? 1.622 -8.057 4.773 1.00 83.50 88 LEU A CA 1
ATOM 598 C C . LEU A 1 88 ? 0.661 -7.867 3.594 1.00 83.50 88 LEU A C 1
ATOM 600 O O . LEU A 1 88 ? 0.928 -8.383 2.521 1.00 83.50 88 LEU A O 1
ATOM 604 N N . ASP A 1 89 ? -0.409 -7.083 3.729 1.00 86.69 89 ASP A N 1
ATOM 605 C CA . ASP A 1 89 ? -1.468 -6.990 2.713 1.00 86.69 89 ASP A CA 1
ATOM 606 C C . ASP A 1 89 ? -0.974 -6.463 1.354 1.00 86.69 89 ASP A C 1
ATOM 608 O O . ASP A 1 89 ? -1.549 -6.775 0.311 1.00 86.69 89 ASP A O 1
ATOM 612 N N . GLY A 1 90 ? 0.123 -5.698 1.337 1.00 85.44 90 GLY A N 1
ATOM 613 C CA . GLY A 1 90 ? 0.774 -5.243 0.106 1.00 85.44 90 GLY A CA 1
ATOM 614 C C . GLY A 1 90 ? 1.639 -6.299 -0.598 1.00 85.44 90 GLY A C 1
ATOM 615 O O . GLY A 1 90 ? 1.922 -6.146 -1.788 1.00 85.44 90 GLY A O 1
ATOM 616 N N . THR A 1 91 ? 2.058 -7.371 0.086 1.00 89.56 91 THR A N 1
ATOM 617 C CA . THR A 1 91 ? 3.007 -8.359 -0.462 1.00 89.56 91 THR A CA 1
ATOM 618 C C . THR A 1 91 ? 2.504 -9.108 -1.701 1.00 89.56 91 THR A C 1
ATOM 620 O O . THR A 1 91 ? 3.337 -9.365 -2.571 1.00 89.56 91 THR A O 1
ATOM 623 N N . PRO A 1 92 ? 1.196 -9.391 -1.901 1.00 89.00 92 PRO A N 1
ATOM 624 C CA . PRO A 1 92 ? 0.730 -10.056 -3.119 1.00 89.00 92 PRO A CA 1
ATOM 625 C C . PRO A 1 92 ? 0.909 -9.225 -4.397 1.00 89.00 92 PRO A C 1
ATOM 627 O O . PRO A 1 92 ? 0.841 -9.774 -5.498 1.00 89.00 92 PRO A O 1
ATOM 630 N N . TYR A 1 93 ? 1.124 -7.912 -4.257 1.00 86.75 93 TYR A N 1
ATOM 631 C CA . TYR A 1 93 ? 1.399 -6.980 -5.355 1.00 86.75 93 TYR A CA 1
ATOM 632 C C . TYR A 1 93 ? 2.889 -6.645 -5.488 1.00 86.75 93 TYR A C 1
ATOM 634 O O . TYR A 1 93 ? 3.279 -5.925 -6.406 1.00 86.75 93 TYR A O 1
ATOM 642 N N . ALA A 1 94 ? 3.725 -7.132 -4.570 1.00 86.38 94 ALA A N 1
ATOM 643 C CA . ALA A 1 94 ? 5.150 -6.868 -4.576 1.00 86.38 94 ALA A CA 1
ATOM 644 C C . ALA A 1 94 ? 5.889 -7.838 -5.503 1.00 86.38 94 ALA A C 1
ATOM 646 O O . ALA A 1 94 ? 5.565 -9.023 -5.600 1.00 86.38 94 ALA A O 1
ATOM 647 N N . LEU A 1 95 ? 6.954 -7.344 -6.135 1.00 83.19 95 LEU A N 1
ATOM 648 C CA . LEU A 1 95 ? 7.890 -8.203 -6.850 1.00 83.19 95 LEU A CA 1
ATOM 649 C C . LEU A 1 95 ? 8.547 -9.175 -5.848 1.00 83.19 95 LEU A C 1
ATOM 651 O O . LEU A 1 95 ? 9.087 -8.702 -4.837 1.00 83.19 95 LEU A O 1
ATOM 655 N N . PRO A 1 96 ? 8.560 -10.497 -6.105 1.00 81.75 96 PRO A N 1
ATOM 656 C CA . PRO A 1 96 ? 9.239 -11.454 -5.239 1.00 81.75 96 PRO A CA 1
ATOM 657 C C . PRO A 1 96 ? 10.705 -11.071 -4.992 1.00 81.75 96 PRO A C 1
ATOM 659 O O . PRO A 1 96 ? 11.425 -10.697 -5.915 1.00 81.75 96 PRO A O 1
ATOM 662 N N . GLY A 1 97 ? 11.142 -11.135 -3.732 1.00 78.19 97 GLY A N 1
ATOM 663 C CA . GLY A 1 97 ? 12.501 -10.757 -3.321 1.00 78.19 97 GLY A CA 1
ATOM 664 C C . GLY A 1 97 ? 12.759 -9.248 -3.201 1.00 78.19 97 GLY A C 1
ATOM 665 O O . GLY A 1 97 ? 13.841 -8.857 -2.769 1.00 78.19 97 GLY A O 1
ATOM 666 N N . SER A 1 98 ? 11.790 -8.387 -3.533 1.00 80.12 98 SER A N 1
ATOM 667 C CA . SER A 1 98 ? 11.893 -6.949 -3.252 1.00 80.12 98 SER A CA 1
ATOM 668 C C . SER A 1 98 ? 11.671 -6.640 -1.762 1.00 80.12 98 SER A C 1
ATOM 670 O O . SER A 1 98 ? 10.999 -7.411 -1.073 1.00 80.12 98 SER A O 1
ATOM 672 N N . PRO A 1 99 ? 12.142 -5.483 -1.252 1.00 78.62 99 PRO A N 1
ATOM 673 C CA . PRO A 1 99 ? 11.831 -5.051 0.113 1.00 78.62 99 PRO A CA 1
ATOM 674 C C . PRO A 1 99 ? 10.326 -4.995 0.414 1.00 78.62 99 PRO A C 1
ATOM 676 O O . PRO A 1 99 ? 9.915 -5.293 1.528 1.00 78.62 99 PRO A O 1
ATOM 679 N N . ALA A 1 100 ? 9.492 -4.678 -0.582 1.00 79.88 100 ALA A N 1
ATOM 680 C CA . ALA A 1 100 ? 8.037 -4.656 -0.430 1.00 79.88 100 ALA A CA 1
ATOM 681 C C . ALA A 1 100 ? 7.436 -6.055 -0.185 1.00 79.88 100 ALA A C 1
ATOM 683 O O . ALA A 1 100 ? 6.405 -6.171 0.471 1.00 79.88 100 ALA A O 1
ATOM 684 N N . ALA A 1 101 ? 8.088 -7.123 -0.661 1.00 82.12 101 ALA A N 1
ATOM 685 C CA . ALA A 1 101 ? 7.644 -8.499 -0.437 1.00 82.12 101 ALA A CA 1
ATOM 686 C C . ALA A 1 101 ? 7.925 -8.999 0.991 1.00 82.12 101 ALA A C 1
ATOM 688 O O . ALA A 1 101 ? 7.309 -9.966 1.428 1.00 82.12 101 ALA A O 1
ATOM 689 N N . ALA A 1 102 ? 8.817 -8.335 1.735 1.00 77.94 102 ALA A N 1
ATOM 690 C CA . ALA A 1 102 ? 9.044 -8.632 3.151 1.00 77.94 102 ALA A CA 1
ATOM 691 C C . ALA A 1 102 ? 7.896 -8.137 4.054 1.00 77.94 102 ALA A C 1
ATOM 693 O O . ALA A 1 102 ? 7.837 -8.505 5.228 1.00 77.94 102 ALA A O 1
ATOM 694 N N . GLY A 1 103 ? 6.985 -7.325 3.504 1.00 72.38 103 GLY A N 1
ATOM 695 C CA . GLY A 1 103 ? 5.981 -6.596 4.267 1.00 72.38 103 GLY A CA 1
ATOM 696 C C . GLY A 1 103 ? 6.551 -5.341 4.919 1.00 72.38 103 GLY A C 1
ATOM 697 O O . GLY A 1 103 ? 7.765 -5.184 5.064 1.00 72.38 103 GLY A O 1
ATOM 698 N N . ALA A 1 104 ? 5.665 -4.427 5.304 1.00 69.44 104 ALA A N 1
ATOM 699 C CA . ALA A 1 104 ? 6.054 -3.188 5.965 1.00 69.44 104 ALA A CA 1
ATOM 700 C C . ALA A 1 104 ? 5.675 -3.237 7.452 1.00 69.44 104 ALA A C 1
ATOM 702 O O . ALA A 1 104 ? 4.585 -3.706 7.791 1.00 69.44 104 ALA A O 1
ATOM 703 N N . PRO A 1 105 ? 6.526 -2.734 8.362 1.00 64.38 105 PRO A N 1
ATOM 704 C CA . PRO A 1 105 ? 6.081 -2.469 9.723 1.00 64.38 105 PRO A CA 1
ATOM 705 C C . PRO A 1 105 ? 4.933 -1.453 9.692 1.00 64.38 105 PRO A C 1
ATOM 707 O O . PRO A 1 105 ? 4.994 -0.466 8.952 1.00 64.38 105 PRO A O 1
ATOM 710 N N . VAL A 1 106 ? 3.888 -1.667 10.495 1.00 68.88 106 VAL A N 1
ATOM 711 C CA . VAL A 1 106 ? 2.842 -0.655 10.672 1.00 68.88 106 VAL A CA 1
ATOM 712 C C . VAL A 1 106 ? 3.424 0.459 11.546 1.00 68.88 106 VAL A C 1
ATOM 714 O O . VAL A 1 106 ? 3.417 0.378 12.768 1.00 68.88 106 VAL A O 1
ATOM 717 N N . LEU A 1 107 ? 3.984 1.489 10.904 1.00 61.12 107 LEU A N 1
ATOM 718 C CA . LEU A 1 107 ? 4.737 2.558 11.581 1.00 61.12 107 LEU A CA 1
ATOM 719 C C . LEU A 1 107 ? 3.882 3.438 12.505 1.00 61.12 107 LEU A C 1
ATOM 721 O O . LEU A 1 107 ? 4.404 4.045 13.433 1.00 61.12 107 LEU A O 1
ATOM 725 N N . ASP A 1 108 ? 2.583 3.523 12.233 1.00 68.94 108 ASP A N 1
ATOM 726 C CA . ASP A 1 108 ? 1.620 4.304 13.010 1.00 68.94 108 ASP A CA 1
ATOM 727 C C . ASP A 1 108 ? 0.314 3.502 13.076 1.00 68.94 108 ASP A C 1
ATOM 729 O O . ASP A 1 108 ? -0.547 3.695 12.214 1.00 68.94 108 ASP A O 1
ATOM 733 N N . PRO A 1 109 ? 0.185 2.500 13.963 1.00 73.69 109 PRO A N 1
ATOM 734 C CA . PRO A 1 109 ? -1.004 1.660 14.007 1.00 73.69 109 PRO A CA 1
ATOM 735 C C . PRO A 1 109 ? -2.225 2.467 14.464 1.00 73.69 109 PRO A C 1
ATOM 737 O O . PRO A 1 109 ? -2.101 3.341 15.324 1.00 73.69 109 PRO A O 1
ATOM 740 N N . PRO A 1 110 ? -3.422 2.202 13.909 1.00 78.12 110 PRO A N 1
ATOM 741 C CA . PRO A 1 110 ? -4.630 2.831 14.420 1.00 78.12 110 PRO A CA 1
ATOM 742 C C . PRO A 1 110 ? -4.851 2.444 15.898 1.00 78.12 110 PRO A C 1
ATOM 744 O O . PRO A 1 110 ? -4.428 1.360 16.316 1.00 78.12 110 PRO A O 1
ATOM 747 N N . PRO A 1 111 ? -5.510 3.303 16.705 1.00 81.31 111 PRO A N 1
ATOM 748 C CA . PRO A 1 111 ? -5.817 2.978 18.095 1.00 81.31 111 PRO A CA 1
ATOM 749 C C . PRO A 1 111 ? -6.562 1.638 18.210 1.00 81.31 111 PRO A C 1
ATOM 751 O O . PRO A 1 111 ? -7.318 1.299 17.295 1.00 81.31 111 PRO A O 1
ATOM 754 N N . PRO A 1 112 ? -6.427 0.894 19.324 1.00 81.56 112 PRO A N 1
ATOM 755 C CA . PRO A 1 112 ? -7.117 -0.381 19.502 1.00 81.56 112 PRO A CA 1
ATOM 756 C C . PRO A 1 112 ? -8.614 -0.283 19.185 1.00 81.56 112 PRO A C 1
ATOM 758 O O . PRO A 1 112 ? -9.300 0.633 19.644 1.00 81.56 112 PRO A O 1
ATOM 761 N N . GLY A 1 113 ? -9.121 -1.211 18.371 1.00 82.06 113 GLY A N 1
ATOM 762 C CA . GLY A 1 113 ? -10.517 -1.203 17.929 1.00 82.06 113 GLY A CA 1
ATOM 763 C C . GLY A 1 113 ? -10.832 -0.236 16.779 1.00 82.06 113 GLY A C 1
ATOM 764 O O . GLY A 1 113 ? -11.968 -0.227 16.312 1.00 82.06 113 GLY A O 1
ATOM 765 N N . SER A 1 114 ? -9.861 0.543 16.290 1.00 86.94 114 SER A N 1
ATOM 766 C CA . SER A 1 114 ? -10.026 1.472 15.162 1.00 86.94 114 SER A CA 1
ATOM 767 C C . SER A 1 114 ? -9.465 0.895 13.868 1.00 86.94 114 SER A C 1
ATOM 769 O O . SER A 1 114 ? -8.360 0.368 13.844 1.00 86.94 114 SER A O 1
ATOM 771 N N . GLY A 1 115 ? -10.198 1.033 12.767 1.00 88.81 115 GLY A N 1
ATOM 772 C CA . GLY A 1 115 ? -9.712 0.673 11.436 1.00 88.81 115 GLY A CA 1
ATOM 773 C C . GLY A 1 115 ? -9.110 1.873 10.712 1.00 88.81 115 GLY A C 1
ATOM 774 O O . GLY A 1 115 ? -9.528 3.012 10.922 1.00 88.81 115 GLY A O 1
ATOM 775 N N . ARG A 1 116 ? -8.166 1.612 9.809 1.00 91.62 116 ARG A N 1
ATOM 776 C CA . ARG A 1 116 ? -7.668 2.572 8.825 1.00 91.62 116 ARG A CA 1
ATOM 777 C C . ARG A 1 116 ? -7.989 2.084 7.421 1.00 91.62 116 ARG A C 1
ATOM 779 O O . ARG A 1 116 ? -7.592 0.994 7.021 1.00 91.62 116 ARG A O 1
ATOM 786 N N . THR A 1 117 ? -8.663 2.935 6.662 1.00 92.88 117 THR A N 1
ATOM 787 C CA . THR A 1 117 ? -8.859 2.759 5.220 1.00 92.88 117 THR A CA 1
ATOM 788 C C . THR A 1 117 ? -7.900 3.665 4.463 1.00 92.88 117 THR A C 1
ATOM 790 O O . THR A 1 117 ? -7.558 4.742 4.955 1.00 92.88 117 THR A O 1
ATOM 793 N N . ALA A 1 118 ? -7.468 3.230 3.282 1.00 93.56 118 ALA A N 1
ATOM 794 C CA . ALA A 1 118 ? -6.598 3.984 2.391 1.00 93.56 118 ALA A CA 1
ATOM 795 C C . ALA A 1 118 ? -7.242 4.124 1.009 1.00 93.56 118 ALA A C 1
ATOM 797 O O . ALA A 1 118 ? -7.873 3.195 0.510 1.00 93.56 118 ALA A O 1
ATOM 798 N N . GLU A 1 119 ? -7.056 5.283 0.392 1.00 96.62 119 GLU A N 1
ATOM 799 C CA . GLU A 1 119 ? -7.509 5.603 -0.956 1.00 96.62 119 GLU A CA 1
ATOM 800 C C . GLU A 1 119 ? -6.417 6.384 -1.689 1.00 96.62 119 GLU A C 1
ATOM 802 O O . GLU A 1 119 ? -5.752 7.245 -1.110 1.00 96.62 119 GLU A O 1
ATOM 807 N N . VAL A 1 120 ? -6.241 6.093 -2.976 1.00 97.00 120 VAL A N 1
ATOM 808 C CA . VAL A 1 120 ? -5.342 6.849 -3.853 1.00 97.00 120 VAL A CA 1
ATOM 809 C C . VAL A 1 120 ? -6.161 7.910 -4.584 1.00 97.00 120 VAL A C 1
ATOM 811 O O . VAL A 1 120 ? -6.856 7.596 -5.552 1.00 97.00 120 VAL A O 1
ATOM 814 N N . GLU A 1 121 ? -6.082 9.154 -4.114 1.00 97.06 121 GLU A N 1
ATOM 815 C CA . GLU A 1 121 ? -6.797 10.297 -4.702 1.00 97.06 121 GLU A CA 1
ATOM 816 C C . GLU A 1 121 ? -6.184 10.688 -6.056 1.00 97.06 121 GLU A C 1
ATOM 818 O O . GLU A 1 121 ? -6.907 11.003 -6.997 1.00 97.06 121 GLU A O 1
ATOM 823 N N . ASP A 1 122 ? -4.858 10.603 -6.173 1.00 96.06 122 ASP A N 1
ATOM 824 C CA . ASP A 1 122 ? -4.113 10.997 -7.368 1.00 96.06 122 ASP A CA 1
ATOM 825 C C . ASP A 1 122 ? -2.935 10.053 -7.628 1.00 96.06 122 ASP A C 1
ATOM 827 O O . ASP A 1 122 ? -2.361 9.501 -6.681 1.00 96.06 122 ASP A O 1
ATOM 831 N N . LEU A 1 123 ? -2.595 9.843 -8.900 1.00 96.94 123 LEU A N 1
ATOM 832 C CA . LEU A 1 123 ? -1.512 8.955 -9.313 1.00 96.94 123 LEU A CA 1
ATOM 833 C C . LEU A 1 123 ? -0.934 9.383 -10.662 1.00 96.94 123 LEU A C 1
ATOM 835 O O . LEU A 1 123 ? -1.534 9.123 -11.705 1.00 96.94 123 LEU A O 1
ATOM 839 N N . ASP A 1 124 ? 0.280 9.917 -10.616 1.00 96.25 124 ASP A N 1
ATOM 840 C CA . ASP A 1 124 ? 1.007 10.387 -11.788 1.00 96.25 124 ASP A CA 1
ATOM 841 C C . ASP A 1 124 ? 2.224 9.512 -12.074 1.00 96.25 124 ASP A C 1
ATOM 843 O O . ASP A 1 124 ? 2.989 9.156 -11.170 1.00 96.25 124 ASP A O 1
ATOM 847 N N . GLU A 1 125 ? 2.469 9.228 -13.350 1.00 93.81 125 GLU A N 1
ATOM 848 C CA . GLU A 1 125 ? 3.767 8.720 -13.780 1.00 93.81 125 GLU A CA 1
ATOM 849 C C . GLU A 1 125 ? 4.804 9.850 -13.707 1.00 93.81 125 GLU A C 1
ATOM 851 O O . GLU A 1 125 ? 4.622 10.926 -14.270 1.00 93.81 125 GLU A O 1
ATOM 856 N N . SER A 1 126 ? 5.906 9.608 -12.998 1.00 93.88 126 SER A N 1
ATOM 857 C CA . SER A 1 126 ? 6.975 10.599 -12.808 1.00 93.88 126 SER A CA 1
ATOM 858 C C . SER A 1 126 ? 8.191 10.349 -13.694 1.00 93.88 126 SER A C 1
ATOM 860 O O . SER A 1 126 ? 8.847 11.300 -14.114 1.00 93.88 126 SER A O 1
ATOM 862 N N . ALA A 1 127 ? 8.528 9.082 -13.945 1.00 90.81 127 ALA A N 1
ATOM 863 C CA . ALA A 1 127 ? 9.653 8.690 -14.786 1.00 90.81 127 ALA A CA 1
ATOM 864 C C . ALA A 1 127 ? 9.555 7.212 -15.176 1.00 90.81 127 ALA A C 1
ATOM 866 O O . ALA A 1 127 ? 9.158 6.391 -14.347 1.00 90.81 127 ALA A O 1
ATOM 867 N N . THR A 1 128 ? 10.042 6.872 -16.370 1.00 91.62 128 THR A N 1
ATOM 868 C CA . THR A 1 128 ? 10.166 5.483 -16.830 1.00 91.62 128 THR A CA 1
ATOM 869 C C . THR A 1 128 ? 11.589 5.188 -17.309 1.00 91.62 128 THR A C 1
ATOM 871 O O . THR A 1 128 ? 12.162 5.908 -18.126 1.00 91.62 128 THR A O 1
ATOM 874 N N . ASP A 1 129 ? 12.173 4.124 -16.761 1.00 89.38 129 ASP A N 1
ATOM 875 C CA . ASP A 1 129 ? 13.469 3.543 -17.109 1.00 89.38 129 ASP A CA 1
ATOM 876 C C . ASP A 1 129 ? 13.218 2.282 -17.944 1.00 89.38 129 ASP A C 1
ATOM 878 O O . ASP A 1 129 ? 13.125 1.169 -17.421 1.00 89.38 129 ASP A O 1
ATOM 882 N N . TRP A 1 130 ? 13.083 2.473 -19.257 1.00 85.56 130 TRP A N 1
ATOM 883 C CA . TRP A 1 130 ? 12.801 1.397 -20.211 1.00 85.56 130 TRP A CA 1
ATOM 884 C C . TRP A 1 130 ? 13.896 0.331 -20.251 1.00 85.56 130 TRP A C 1
ATOM 886 O O . TRP A 1 130 ? 13.596 -0.848 -20.403 1.00 85.56 130 TRP A O 1
ATOM 896 N N . ALA A 1 131 ? 15.161 0.721 -20.060 1.00 86.25 131 ALA A N 1
ATOM 897 C CA . ALA A 1 131 ? 16.293 -0.204 -20.101 1.00 86.25 131 ALA A CA 1
ATOM 898 C C . ALA A 1 131 ? 16.242 -1.240 -18.970 1.00 86.25 131 ALA A C 1
ATOM 900 O O . ALA A 1 131 ? 16.761 -2.344 -19.115 1.00 86.25 131 ALA A O 1
ATOM 901 N N . ARG A 1 132 ? 15.629 -0.882 -17.838 1.00 84.00 132 ARG A N 1
ATOM 902 C CA . ARG A 1 132 ? 15.441 -1.779 -16.694 1.00 84.00 132 ARG A CA 1
ATOM 903 C C . ARG A 1 132 ? 13.990 -2.197 -16.489 1.00 84.00 132 ARG A C 1
ATOM 905 O O . ARG A 1 132 ? 13.720 -2.862 -15.495 1.00 84.00 132 ARG A O 1
ATOM 912 N N . GLY A 1 133 ? 13.081 -1.794 -17.379 1.00 87.69 133 GLY A N 1
ATOM 913 C CA . GLY A 1 133 ? 11.647 -2.040 -17.251 1.00 87.69 133 GLY A CA 1
ATOM 914 C C . GLY A 1 133 ? 11.087 -1.517 -15.929 1.00 87.69 133 GLY A C 1
ATOM 915 O O . GLY A 1 133 ? 10.483 -2.280 -15.188 1.00 87.69 133 GLY A O 1
ATOM 916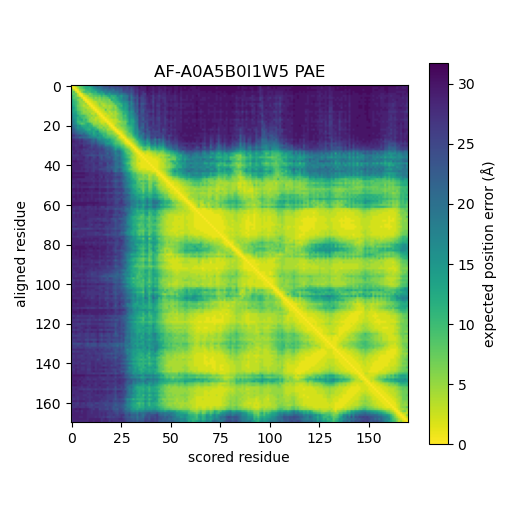 N N . ARG A 1 134 ? 11.351 -0.256 -15.567 1.00 89.88 134 ARG A N 1
ATOM 917 C CA . ARG A 1 134 ? 10.863 0.324 -14.304 1.00 89.88 134 ARG A CA 1
ATOM 918 C C . ARG A 1 134 ? 10.084 1.601 -14.525 1.00 89.88 134 ARG A C 1
ATOM 920 O O . ARG A 1 134 ? 10.575 2.499 -15.199 1.00 89.88 134 ARG A O 1
ATOM 927 N N . THR A 1 135 ? 8.956 1.734 -13.843 1.00 91.56 135 THR A N 1
ATOM 928 C CA . THR A 1 135 ? 8.136 2.949 -13.861 1.00 91.56 135 THR A CA 1
ATOM 929 C C . THR A 1 135 ? 7.993 3.482 -12.447 1.00 91.56 135 THR A C 1
ATOM 931 O O . THR A 1 135 ? 7.630 2.762 -11.520 1.00 91.56 135 THR A O 1
ATOM 934 N N . ALA A 1 136 ? 8.305 4.757 -12.260 1.00 92.88 136 ALA A N 1
ATOM 935 C CA . ALA A 1 136 ? 8.140 5.452 -11.000 1.00 92.88 136 ALA A CA 1
ATOM 936 C C . ALA A 1 136 ? 6.850 6.265 -11.026 1.00 92.88 136 ALA A C 1
ATOM 938 O O . ALA A 1 136 ? 6.703 7.171 -11.847 1.00 92.88 136 ALA A O 1
ATOM 939 N N . LEU A 1 137 ? 5.964 6.000 -10.073 1.00 94.44 137 LEU A N 1
ATOM 940 C CA . LEU A 1 137 ? 4.725 6.737 -9.886 1.00 94.44 137 LEU A CA 1
ATOM 941 C C . LEU A 1 137 ? 4.770 7.542 -8.596 1.00 94.44 137 LEU A C 1
ATOM 943 O O . LEU A 1 137 ? 5.381 7.134 -7.605 1.00 94.44 137 LEU A O 1
ATOM 947 N N . VAL A 1 138 ? 4.099 8.684 -8.612 1.00 96.56 138 VAL A N 1
ATOM 948 C CA . VAL A 1 138 ? 3.888 9.522 -7.441 1.00 96.56 138 VAL A CA 1
ATOM 949 C C . VAL A 1 138 ? 2.399 9.545 -7.146 1.00 96.56 138 VAL A C 1
ATOM 951 O O . VAL A 1 138 ? 1.597 9.879 -8.009 1.00 96.56 138 VAL A O 1
ATOM 954 N N . ALA A 1 139 ? 2.041 9.179 -5.922 1.00 96.88 139 ALA A N 1
ATOM 955 C CA . ALA A 1 139 ? 0.661 9.046 -5.492 1.00 96.88 139 ALA A CA 1
ATOM 956 C C . ALA A 1 139 ? 0.339 10.030 -4.372 1.00 96.88 139 ALA A C 1
ATOM 958 O O . ALA A 1 139 ? 1.158 10.238 -3.471 1.00 96.88 139 ALA A O 1
ATOM 959 N N . THR A 1 140 ? -0.878 10.564 -4.392 1.00 97.75 140 THR A N 1
ATOM 960 C CA . THR A 1 140 ? -1.486 11.205 -3.224 1.00 97.75 140 THR A CA 1
ATOM 961 C C . THR A 1 140 ? -2.400 10.191 -2.551 1.00 97.75 140 THR A C 1
ATOM 963 O O . THR A 1 140 ? -3.367 9.720 -3.150 1.00 97.75 140 THR A O 1
ATOM 966 N N . VAL A 1 141 ? -2.073 9.832 -1.311 1.00 96.06 141 VAL A N 1
ATOM 967 C CA . VAL A 1 141 ? -2.815 8.847 -0.523 1.00 96.06 141 VAL A CA 1
ATOM 968 C C . VAL A 1 141 ? -3.581 9.570 0.570 1.00 96.06 141 VAL A C 1
ATOM 970 O O . VAL A 1 141 ? -3.004 10.335 1.348 1.00 96.06 141 VAL A O 1
ATOM 973 N N . ARG A 1 142 ? -4.881 9.294 0.644 1.00 96.69 142 ARG A N 1
ATOM 974 C CA . ARG A 1 142 ? -5.735 9.653 1.768 1.00 96.69 142 ARG A CA 1
ATOM 975 C C . ARG A 1 142 ? -5.934 8.425 2.638 1.00 96.69 142 ARG A C 1
ATOM 977 O O . ARG A 1 142 ? -6.336 7.380 2.138 1.00 96.69 142 ARG A O 1
ATOM 984 N N . THR A 1 143 ? -5.734 8.563 3.942 1.00 94.12 143 THR A N 1
ATOM 985 C CA . THR A 1 143 ? -6.235 7.575 4.900 1.00 94.12 143 THR A CA 1
ATOM 986 C C . THR A 1 143 ? -7.283 8.165 5.810 1.00 94.12 143 THR A C 1
ATOM 988 O O . THR A 1 143 ? -7.235 9.344 6.162 1.00 94.12 143 THR A O 1
ATOM 991 N N . THR A 1 144 ? -8.242 7.322 6.172 1.00 94.62 144 THR A N 1
ATOM 992 C CA . THR A 1 144 ? -9.270 7.636 7.157 1.00 94.62 144 THR A CA 1
ATOM 993 C C . THR A 1 144 ? -9.180 6.605 8.266 1.00 94.62 144 THR A C 1
ATOM 995 O O . THR A 1 144 ? -9.408 5.417 8.025 1.00 94.62 144 THR A O 1
ATOM 998 N N . THR A 1 145 ? -8.819 7.060 9.463 1.00 92.06 145 THR A N 1
ATOM 999 C CA . THR A 1 145 ? -8.793 6.242 10.676 1.00 92.06 145 THR A CA 1
ATOM 1000 C C . THR A 1 145 ? -10.071 6.505 11.458 1.00 92.06 145 THR A C 1
ATOM 1002 O O . THR A 1 145 ? -10.371 7.653 11.778 1.00 92.06 145 THR A O 1
ATOM 1005 N N . ALA A 1 146 ? -10.841 5.462 11.748 1.00 91.00 146 ALA A N 1
ATOM 1006 C CA . ALA A 1 146 ? -12.104 5.575 12.465 1.00 91.00 146 ALA A CA 1
ATOM 1007 C C . ALA A 1 146 ? -12.232 4.458 13.502 1.00 91.00 146 ALA A C 1
ATOM 1009 O O . ALA A 1 146 ? -11.935 3.296 13.216 1.00 91.00 146 ALA A O 1
ATOM 1010 N N . GLY A 1 147 ? -12.694 4.824 14.695 1.00 87.00 147 GLY A N 1
ATOM 1011 C CA . GLY A 1 147 ? -12.935 3.907 15.800 1.00 87.00 147 GLY A CA 1
ATOM 1012 C C . GLY A 1 147 ? -14.300 4.132 16.451 1.00 87.00 147 GLY A C 1
ATOM 1013 O O . GLY A 1 147 ? -14.982 5.119 16.161 1.00 87.00 147 GLY A O 1
ATOM 1014 N N . PRO A 1 148 ? -14.734 3.218 17.331 1.00 82.94 148 PRO A N 1
ATOM 1015 C CA . PRO A 1 148 ? -15.992 3.359 18.050 1.00 82.94 148 PRO A CA 1
ATOM 1016 C C . PRO A 1 148 ? -16.009 4.638 18.898 1.00 82.94 148 PRO A C 1
ATOM 1018 O O . PRO A 1 148 ? -15.165 4.827 19.769 1.00 82.94 148 PRO A O 1
ATOM 1021 N N . GLY A 1 149 ? -16.990 5.512 18.659 1.00 84.00 149 GLY A N 1
ATOM 1022 C CA . GLY A 1 149 ? -17.198 6.720 19.465 1.00 84.00 149 GLY A CA 1
ATOM 1023 C C . GLY A 1 149 ? -16.176 7.843 19.252 1.00 84.00 149 GLY A C 1
ATOM 1024 O O . GLY A 1 149 ? -16.241 8.845 19.960 1.00 84.00 149 GLY A O 1
ATOM 1025 N N . THR A 1 150 ? -15.263 7.717 18.286 1.00 84.44 150 THR A N 1
ATOM 1026 C CA . THR A 1 150 ? -14.297 8.761 17.924 1.00 84.44 150 THR A CA 1
ATOM 1027 C C . THR A 1 150 ? -14.625 9.374 16.568 1.00 84.44 150 THR A C 1
ATOM 1029 O O . THR A 1 150 ? -15.122 8.711 15.656 1.00 84.44 150 THR A O 1
ATOM 1032 N N . ALA A 1 151 ? -14.358 10.674 16.428 1.00 89.69 151 ALA A N 1
ATOM 1033 C CA . ALA A 1 151 ? -14.449 11.329 15.131 1.00 89.69 151 ALA A CA 1
ATOM 1034 C C . ALA A 1 151 ? -13.381 10.749 14.183 1.00 89.69 151 ALA A C 1
ATOM 1036 O O . ALA A 1 151 ? -12.261 10.487 14.630 1.00 89.69 151 ALA A O 1
ATOM 1037 N N . PRO A 1 152 ? -13.699 10.556 12.892 1.00 92.88 152 PRO A N 1
ATOM 1038 C CA . PRO A 1 152 ? -12.736 10.037 11.936 1.00 92.88 152 PRO A CA 1
ATOM 1039 C C . PRO A 1 152 ? -11.581 11.024 11.745 1.00 92.88 152 PRO A C 1
ATOM 1041 O O . PRO A 1 152 ? -11.792 12.211 11.491 1.00 92.88 152 PRO A O 1
ATOM 1044 N N . GLU A 1 153 ? -10.356 10.516 11.821 1.00 93.56 153 GLU A N 1
ATOM 1045 C CA . GLU A 1 153 ? -9.149 11.266 11.494 1.00 93.56 153 GLU A CA 1
ATOM 1046 C C . GLU A 1 153 ? -8.794 11.035 10.026 1.00 93.56 153 GLU A C 1
ATOM 1048 O O . GLU A 1 153 ? -8.637 9.895 9.584 1.00 93.56 153 GLU A O 1
ATOM 1053 N N . VAL A 1 154 ? -8.633 12.123 9.273 1.00 95.25 154 VAL A N 1
ATOM 1054 C CA . VAL A 1 154 ? -8.230 12.074 7.866 1.00 95.25 154 VAL A CA 1
ATOM 1055 C C . VAL A 1 154 ? -6.819 12.615 7.723 1.00 95.25 154 VAL A C 1
ATOM 1057 O O . VAL A 1 154 ? -6.537 13.747 8.115 1.00 95.25 154 VAL A O 1
ATOM 1060 N N . ARG A 1 155 ? -5.945 11.834 7.090 1.00 94.69 155 ARG A N 1
ATOM 1061 C CA . ARG A 1 155 ? -4.589 12.254 6.732 1.00 94.69 155 ARG A CA 1
ATOM 1062 C C . ARG A 1 155 ? -4.367 12.131 5.238 1.00 94.69 155 ARG A C 1
ATOM 1064 O O . ARG A 1 155 ? -4.894 11.224 4.597 1.00 94.69 155 ARG A O 1
ATOM 1071 N N . ARG A 1 156 ? -3.566 13.047 4.697 1.00 96.38 156 ARG A N 1
ATOM 1072 C CA . ARG A 1 156 ? -3.134 13.045 3.299 1.00 96.38 156 ARG A CA 1
ATOM 1073 C C . ARG A 1 156 ? -1.631 13.194 3.220 1.00 96.38 156 ARG A C 1
ATOM 1075 O O . ARG A 1 156 ? -1.056 14.003 3.945 1.00 96.38 156 ARG A O 1
ATOM 1082 N N . TRP A 1 157 ? -1.014 12.443 2.324 1.00 94.94 157 TRP A N 1
ATOM 1083 C CA . TRP A 1 157 ? 0.406 12.573 2.035 1.00 94.94 157 TRP A CA 1
ATOM 1084 C C . TRP A 1 157 ? 0.710 12.166 0.603 1.00 94.94 157 TRP A C 1
ATOM 1086 O O . TRP A 1 157 ? -0.085 11.511 -0.072 1.00 94.94 157 TRP A O 1
ATOM 1096 N N . ARG A 1 158 ? 1.905 12.549 0.162 1.00 95.38 158 ARG A N 1
ATOM 1097 C CA . ARG A 1 158 ? 2.444 12.196 -1.144 1.00 95.38 158 ARG A CA 1
ATOM 1098 C C . ARG A 1 158 ? 3.530 11.144 -0.972 1.00 95.38 158 ARG A C 1
ATOM 1100 O O . ARG A 1 158 ? 4.397 11.293 -0.116 1.00 95.38 158 ARG A O 1
ATOM 1107 N N . THR A 1 159 ? 3.482 10.086 -1.771 1.00 93.81 159 THR A N 1
ATOM 1108 C CA . THR A 1 159 ? 4.460 8.991 -1.737 1.00 93.81 159 THR A CA 1
ATOM 1109 C C . THR A 1 159 ? 4.894 8.596 -3.144 1.00 93.81 159 THR A C 1
ATOM 1111 O O . THR A 1 159 ? 4.237 8.944 -4.124 1.00 93.81 159 THR A O 1
ATOM 1114 N N . ARG A 1 160 ? 6.015 7.880 -3.250 1.00 93.12 160 ARG A N 1
ATOM 1115 C CA . ARG A 1 160 ? 6.550 7.361 -4.510 1.00 93.12 160 ARG A CA 1
ATOM 1116 C C . ARG A 1 160 ? 6.565 5.840 -4.474 1.00 93.12 160 ARG A C 1
ATOM 1118 O O . ARG A 1 160 ? 7.060 5.251 -3.518 1.00 93.12 160 ARG A O 1
ATOM 1125 N N . VAL A 1 161 ? 6.097 5.222 -5.551 1.00 91.81 161 VAL A N 1
ATOM 1126 C CA . VAL A 1 161 ? 6.182 3.776 -5.781 1.00 91.81 161 VAL A CA 1
ATOM 1127 C C . VAL A 1 161 ? 6.979 3.540 -7.054 1.00 91.81 161 VAL A C 1
ATOM 1129 O O . VAL A 1 161 ? 6.848 4.284 -8.023 1.00 91.81 161 VAL A O 1
ATOM 1132 N N . VAL A 1 162 ? 7.838 2.525 -7.048 1.00 91.25 162 VAL A N 1
ATOM 1133 C CA . VAL A 1 162 ? 8.559 2.084 -8.245 1.00 91.25 162 VAL A CA 1
ATOM 1134 C C . VAL A 1 162 ? 8.072 0.690 -8.586 1.00 91.25 162 VAL A C 1
ATOM 1136 O O . VAL A 1 162 ? 8.190 -0.220 -7.770 1.00 91.25 162 VAL A O 1
ATOM 1139 N N . LEU A 1 163 ? 7.520 0.548 -9.783 1.00 90.06 163 LEU A N 1
ATOM 1140 C CA . LEU A 1 163 ? 7.083 -0.719 -10.336 1.00 90.06 163 LEU A CA 1
ATOM 1141 C C . LEU A 1 163 ? 8.174 -1.288 -11.232 1.00 90.06 163 LEU A C 1
ATOM 1143 O O . LEU A 1 163 ? 8.877 -0.545 -11.921 1.00 90.06 163 LEU A O 1
ATOM 1147 N N . GLN A 1 164 ? 8.291 -2.608 -11.202 1.00 87.31 164 GLN A N 1
ATOM 1148 C CA . GLN A 1 164 ? 9.033 -3.384 -12.180 1.00 87.31 164 GLN A CA 1
ATOM 1149 C C . GLN A 1 164 ? 8.003 -3.923 -13.170 1.00 87.31 164 GLN A C 1
ATOM 1151 O O . GLN A 1 164 ? 7.083 -4.618 -12.748 1.00 87.31 164 GLN A O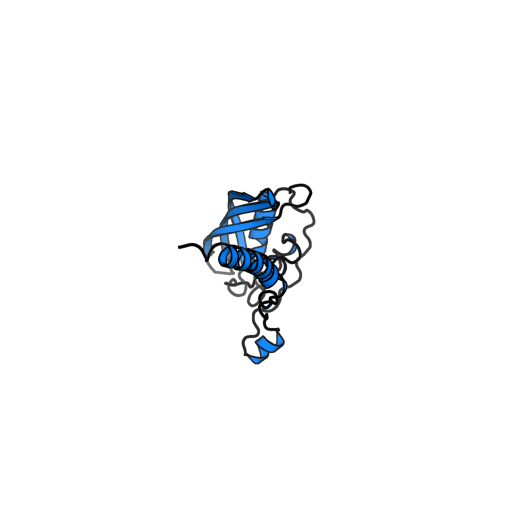 1
ATOM 1156 N N . LEU A 1 165 ? 8.159 -3.579 -14.442 1.00 76.62 165 LEU A N 1
ATOM 1157 C CA . LEU A 1 165 ? 7.354 -4.123 -15.524 1.00 76.62 165 LEU A CA 1
ATOM 1158 C C . LEU A 1 165 ? 7.691 -5.605 -15.682 1.00 76.62 165 LEU A C 1
ATOM 1160 O O . LEU A 1 165 ? 8.871 -5.982 -15.651 1.00 76.62 165 LEU A O 1
ATOM 1164 N N . ASP A 1 166 ? 6.668 -6.440 -15.831 1.00 69.81 166 ASP A N 1
ATOM 1165 C CA . ASP A 1 166 ? 6.878 -7.842 -16.190 1.00 69.81 166 ASP A CA 1
ATOM 1166 C C . ASP A 1 166 ? 7.324 -7.990 -17.661 1.00 69.81 166 ASP A C 1
ATOM 1168 O O . ASP A 1 166 ? 7.374 -7.016 -18.415 1.00 69.81 166 ASP A O 1
ATOM 1172 N N . GLU A 1 167 ? 7.680 -9.208 -18.096 1.00 62.25 167 GLU A N 1
ATOM 1173 C CA . GLU A 1 167 ? 8.097 -9.457 -19.492 1.00 62.25 167 GLU A CA 1
ATOM 1174 C C . GLU A 1 167 ? 7.022 -9.075 -20.527 1.00 62.25 167 GLU A C 1
ATOM 1176 O O . GLU A 1 167 ? 7.333 -8.906 -21.706 1.00 62.25 167 GLU A O 1
ATOM 1181 N N . ALA A 1 168 ? 5.768 -8.913 -20.097 1.00 59.34 168 ALA A N 1
ATOM 1182 C CA . ALA A 1 168 ? 4.651 -8.501 -20.930 1.00 59.34 1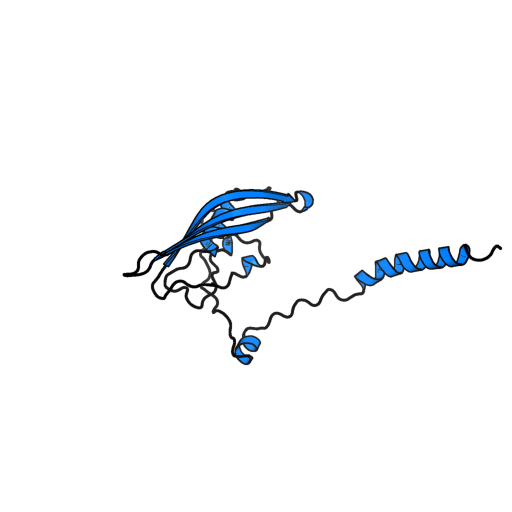68 ALA A CA 1
ATOM 1183 C C . ALA A 1 168 ? 4.347 -6.988 -20.842 1.00 59.34 168 ALA A C 1
ATOM 1185 O O . ALA A 1 168 ? 3.444 -6.511 -21.529 1.00 59.34 168 ALA A O 1
ATOM 1186 N N . GLY A 1 169 ? 5.130 -6.222 -20.074 1.00 54.34 169 GLY A N 1
ATOM 1187 C CA . GLY A 1 169 ? 5.029 -4.766 -19.974 1.00 54.34 169 GLY A CA 1
ATOM 1188 C C . GLY A 1 169 ? 3.902 -4.260 -19.069 1.00 54.34 169 GLY A C 1
ATOM 1189 O O . GLY A 1 169 ? 3.505 -3.102 -19.224 1.00 54.34 169 GLY A O 1
ATOM 1190 N N . HIS A 1 170 ? 3.377 -5.099 -18.168 1.00 53.88 170 HIS A N 1
ATOM 1191 C CA . HIS A 1 170 ? 2.345 -4.721 -17.190 1.00 53.88 170 HIS A CA 1
ATOM 1192 C C . HIS A 1 170 ? 2.929 -4.227 -15.865 1.00 53.88 170 HIS A C 1
ATOM 1194 O O . HIS A 1 170 ? 4.048 -4.659 -15.501 1.00 53.88 170 HIS A O 1
#